Protein AF-A0A9P0LW74-F1 (afdb_monomer_lite)

Secondary structure (DSSP, 8-state):
--------------THHHHHHHHHHHTT--HHHHHHHHHT-BPSP-SS-GGGGBEEEETTSSS-EEEES--HHHHS-TTPPPTT-TT-------HHHHHHHHHHHHHHHHHHHTT-----TT--PPPPSS-PPP---HHHHHHHHHHHHHH-S-GGGT-TTTTTSS---

Radius of gyration: 22.71 Å; chains: 1; bounding box: 46×76×55 Å

Sequence (169 aa):
MEIHGYLILLILIPFSKCLTSHDRMLSFLSRNKTRIWFKNQAGPSRPDNAYCSLCCLNITKNPVGKKCGRHTLCLYEKGKMGPACKGSVNVGFSEEEKAAIVDIHNTVRNLVATGTESRGSPGPQYKAANMRALEWNDELEELARSCVLGGCSNAYTAMTSAETLKSIL

Structure (mmCIF, N/CA/C/O backbone):
data_AF-A0A9P0LW74-F1
#
_entry.id   AF-A0A9P0LW74-F1
#
loop_
_atom_site.group_PDB
_atom_site.id
_atom_site.type_symbol
_atom_site.label_atom_id
_atom_site.label_alt_id
_atom_site.label_comp_id
_atom_site.label_asym_id
_atom_site.label_entity_id
_atom_site.label_seq_id
_atom_site.pdbx_PDB_ins_code
_atom_site.Cartn_x
_atom_site.Cartn_y
_atom_site.Cartn_z
_atom_site.occupancy
_atom_site.B_iso_or_equiv
_atom_site.auth_seq_id
_atom_site.auth_comp_id
_atom_site.auth_asym_id
_atom_site.auth_atom_id
_atom_site.pdbx_PDB_model_num
ATOM 1 N N . MET A 1 1 ? -19.454 57.535 28.477 1.00 29.25 1 MET A N 1
ATOM 2 C CA . MET A 1 1 ? -18.045 57.968 28.313 1.00 29.25 1 MET A CA 1
ATOM 3 C C . MET A 1 1 ? -17.228 57.140 29.294 1.00 29.25 1 MET A C 1
ATOM 5 O O . MET A 1 1 ? -17.647 57.120 30.438 1.00 29.25 1 MET A O 1
ATOM 9 N N . GLU A 1 2 ? -16.177 56.372 29.016 1.00 27.88 2 GLU A N 1
ATOM 10 C CA . GLU A 1 2 ? -15.374 55.943 27.856 1.00 27.88 2 GLU A CA 1
ATOM 11 C C . GLU A 1 2 ? -14.723 54.612 28.316 1.00 27.88 2 GLU A C 1
ATOM 13 O O . GLU A 1 2 ? -14.410 54.459 29.492 1.00 27.88 2 GLU A O 1
ATOM 18 N N . ILE A 1 3 ? -14.889 53.524 27.562 1.00 39.44 3 ILE A N 1
ATOM 19 C CA . ILE A 1 3 ? -13.872 52.771 26.791 1.00 39.44 3 ILE A CA 1
ATOM 20 C C . ILE A 1 3 ? -12.548 52.458 27.518 1.00 39.44 3 ILE A C 1
ATOM 22 O O . ILE A 1 3 ? -11.723 53.341 27.656 1.00 39.44 3 ILE A O 1
ATOM 26 N N . HIS A 1 4 ? -12.314 51.169 27.809 1.00 35.72 4 HIS A N 1
ATOM 27 C CA . HIS A 1 4 ? -11.056 50.397 27.656 1.00 35.72 4 HIS A CA 1
ATOM 28 C C . HIS A 1 4 ? -11.450 48.912 27.880 1.00 35.72 4 HIS A C 1
ATOM 30 O O . HIS A 1 4 ? -11.865 48.562 28.974 1.00 35.72 4 HIS A O 1
ATOM 36 N N . GLY A 1 5 ? -11.490 47.964 26.938 1.00 34.12 5 GLY A N 1
ATOM 37 C CA . GLY A 1 5 ? -10.793 47.811 25.668 1.00 34.12 5 GLY A CA 1
ATOM 38 C C . GLY A 1 5 ? -9.596 46.882 25.863 1.00 34.12 5 GLY A C 1
ATOM 39 O O . GLY A 1 5 ? -8.537 47.406 26.154 1.00 34.12 5 GLY A O 1
ATOM 40 N N . TYR A 1 6 ? -9.773 45.552 25.761 1.00 35.66 6 TYR A N 1
ATOM 41 C CA . TYR A 1 6 ? -8.855 44.608 25.091 1.00 35.66 6 TYR A CA 1
ATOM 42 C C . TYR A 1 6 ? -9.345 43.142 25.167 1.00 35.66 6 TYR A C 1
ATOM 44 O O . TYR A 1 6 ? -9.555 42.581 26.236 1.00 35.66 6 TYR A O 1
ATOM 52 N N . LEU A 1 7 ? -9.407 42.532 23.978 1.00 35.16 7 LEU A N 1
ATOM 53 C CA . LEU A 1 7 ? -9.042 41.140 23.689 1.00 35.16 7 LEU A CA 1
ATOM 54 C C . LEU A 1 7 ? -10.005 39.994 24.066 1.00 35.16 7 LEU A C 1
ATOM 56 O O . LEU A 1 7 ? -9.677 39.117 24.855 1.00 35.16 7 LEU A O 1
ATOM 60 N N . ILE A 1 8 ? -11.110 39.876 23.325 1.00 37.62 8 ILE A N 1
ATOM 61 C CA . ILE A 1 8 ? -11.567 38.549 22.878 1.00 37.62 8 ILE A CA 1
ATOM 62 C C . ILE A 1 8 ? -11.648 38.587 21.354 1.00 37.62 8 ILE A C 1
ATOM 64 O O . ILE A 1 8 ? -12.678 38.870 20.745 1.00 37.62 8 ILE A O 1
ATOM 68 N N . LEU A 1 9 ? -10.4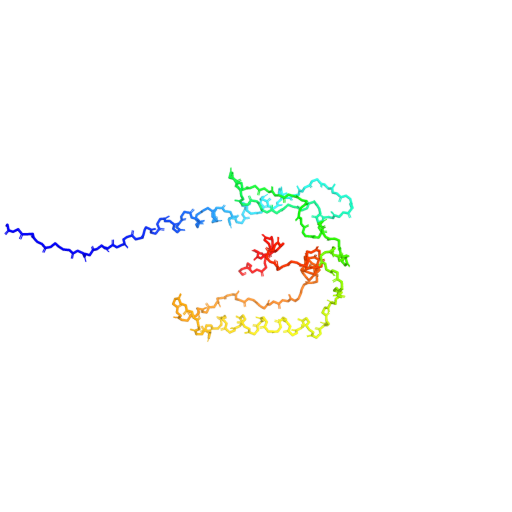97 38.325 20.738 1.00 33.03 9 LEU A N 1
ATOM 69 C CA . LEU A 1 9 ? -10.407 37.893 19.355 1.00 33.03 9 LEU A CA 1
ATOM 70 C C . LEU A 1 9 ? -11.028 36.486 19.309 1.00 33.03 9 LEU A C 1
ATOM 72 O O . LEU A 1 9 ? -10.332 35.490 19.488 1.00 33.03 9 LEU A O 1
ATOM 76 N N . LEU A 1 10 ? -12.352 36.396 19.144 1.00 35.06 10 LEU A N 1
ATOM 77 C CA . LEU A 1 10 ? -12.999 35.155 18.722 1.00 35.06 10 LEU A CA 1
ATOM 78 C C . LEU A 1 10 ? -12.440 34.839 17.338 1.00 35.06 10 LEU A C 1
ATOM 80 O O . LEU A 1 10 ? -12.865 35.405 16.331 1.00 35.06 10 LEU A O 1
ATOM 84 N N . ILE A 1 11 ? -11.423 33.980 17.311 1.00 36.84 11 ILE A N 1
ATOM 85 C CA . ILE A 1 11 ? -10.846 33.443 16.091 1.00 36.84 11 ILE A CA 1
ATOM 86 C C . ILE A 1 11 ? -11.935 32.583 15.443 1.00 36.84 11 ILE A C 1
ATOM 88 O O . ILE A 1 11 ? -12.030 31.378 15.662 1.00 36.84 11 ILE A O 1
ATOM 92 N N . LEU A 1 12 ? -12.766 33.218 14.620 1.00 35.72 12 LEU A N 1
ATOM 93 C CA . LEU A 1 12 ? -13.455 32.568 13.520 1.00 35.72 12 LEU A CA 1
ATOM 94 C C . LEU A 1 12 ? -12.365 32.109 12.548 1.00 35.72 12 LEU A C 1
ATOM 96 O O . LEU A 1 12 ? -12.086 32.776 11.554 1.00 35.72 12 LEU A O 1
ATOM 100 N N . ILE A 1 13 ? -11.704 30.985 12.844 1.00 41.38 13 ILE A N 1
ATOM 101 C CA . ILE A 1 13 ? -11.003 30.246 11.798 1.00 41.38 13 ILE A CA 1
ATOM 102 C C . ILE A 1 13 ? -12.115 29.813 10.843 1.00 41.38 13 ILE A C 1
ATOM 104 O O . ILE A 1 13 ? -13.008 29.065 11.246 1.00 41.38 13 ILE A O 1
ATOM 108 N N . PRO A 1 14 ? -12.135 30.310 9.599 1.00 37.66 14 PRO A N 1
ATOM 109 C CA . PRO A 1 14 ? -13.214 29.990 8.695 1.00 37.66 14 PRO A CA 1
ATOM 110 C C . PRO A 1 14 ? -13.138 28.494 8.373 1.00 37.66 14 PRO A C 1
ATOM 112 O O . PRO A 1 14 ? -12.239 28.054 7.652 1.00 37.66 14 PRO A O 1
ATOM 115 N N . PHE A 1 15 ? -14.141 27.734 8.828 1.00 40.03 15 PHE A N 1
ATOM 116 C CA . PHE A 1 15 ? -14.484 26.392 8.328 1.00 40.03 15 PHE A CA 1
ATOM 117 C C . PHE A 1 15 ? -14.461 26.319 6.781 1.00 40.03 15 PHE A C 1
ATOM 119 O O . PHE A 1 15 ? -14.231 25.263 6.196 1.00 40.03 15 PHE A O 1
ATOM 126 N N . SER A 1 16 ? -14.615 27.464 6.105 1.00 41.38 16 SER A N 1
ATOM 127 C CA . SER A 1 16 ? -14.540 27.628 4.650 1.00 41.38 16 SER A CA 1
ATOM 128 C C . SER A 1 16 ? -13.215 27.163 4.012 1.00 41.38 16 SER A C 1
ATOM 130 O O . SER A 1 16 ? -13.237 26.635 2.898 1.00 41.38 16 SER A O 1
ATOM 132 N N . LYS A 1 17 ? -12.061 27.227 4.698 1.00 36.03 17 LYS A N 1
ATOM 133 C CA . LYS A 1 17 ? -10.806 26.711 4.104 1.00 36.03 17 LYS A CA 1
ATOM 134 C C . LYS A 1 17 ? -10.691 25.182 4.126 1.00 36.03 17 LYS A C 1
ATOM 136 O O . LYS A 1 17 ? -9.957 24.636 3.310 1.00 36.03 17 LYS A O 1
ATOM 141 N N . CYS A 1 18 ? -11.427 24.492 5.000 1.00 36.50 18 CYS A N 1
ATOM 142 C CA . CYS A 1 18 ? -11.448 23.026 5.044 1.00 36.50 18 CYS A CA 1
ATOM 143 C C . CYS A 1 18 ? -12.456 22.442 4.031 1.00 36.50 18 CYS A C 1
ATOM 145 O O . CYS A 1 18 ? -12.171 21.454 3.359 1.00 36.50 18 CYS A O 1
ATOM 147 N N . LEU A 1 19 ? -13.599 23.112 3.841 1.00 37.75 19 LEU A N 1
ATOM 148 C CA . LEU A 1 19 ? -14.662 22.671 2.927 1.00 37.75 19 LEU A CA 1
ATOM 149 C C . LEU A 1 19 ? -14.274 22.756 1.439 1.00 37.75 19 LEU A C 1
ATOM 151 O O . LEU A 1 19 ? -14.642 21.888 0.652 1.00 37.75 19 LEU A O 1
ATOM 155 N N . THR A 1 20 ? -13.461 23.739 1.042 1.00 42.03 20 THR A N 1
ATOM 156 C CA . THR A 1 20 ? -13.099 23.930 -0.379 1.00 42.03 20 THR A CA 1
ATOM 157 C C . THR A 1 20 ? -12.196 22.836 -0.962 1.00 42.03 20 THR A C 1
ATOM 159 O O . THR A 1 20 ? -12.217 22.622 -2.179 1.00 42.03 20 THR A O 1
ATOM 162 N N . SER A 1 21 ? -11.415 22.125 -0.137 1.00 43.91 21 SER A N 1
ATOM 163 C CA . SER A 1 21 ? -10.648 20.951 -0.587 1.00 43.91 21 SER A CA 1
ATOM 164 C C . SER A 1 21 ? -11.500 19.677 -0.570 1.00 43.91 21 SER A C 1
ATOM 166 O O . SER A 1 21 ? -11.359 18.833 -1.459 1.00 43.91 21 SER A O 1
ATOM 168 N N . HIS A 1 22 ? -12.442 19.585 0.374 1.00 43.69 22 HIS A N 1
ATOM 169 C CA . HIS A 1 22 ? -13.360 18.461 0.524 1.00 43.69 22 HIS A CA 1
ATOM 170 C C . HIS A 1 22 ? -14.348 18.374 -0.652 1.00 43.69 22 HIS A C 1
ATOM 172 O O . HIS A 1 22 ? -14.454 17.320 -1.276 1.00 43.69 22 HIS A O 1
ATOM 178 N N . ASP A 1 23 ? -14.964 19.487 -1.065 1.00 45.16 23 ASP A N 1
ATOM 179 C CA . ASP A 1 23 ? -15.896 19.514 -2.206 1.00 45.16 23 ASP A CA 1
ATOM 180 C C . ASP A 1 23 ? -15.217 19.169 -3.544 1.00 45.16 23 ASP A C 1
ATOM 182 O O . ASP A 1 23 ? -15.794 18.480 -4.395 1.00 45.16 23 ASP A O 1
ATOM 186 N N . ARG A 1 24 ? -13.952 19.578 -3.731 1.00 50.16 24 ARG A N 1
ATOM 187 C CA . ARG A 1 24 ? -13.166 19.219 -4.927 1.00 50.16 24 ARG A CA 1
ATOM 188 C C . ARG A 1 24 ? -12.879 17.724 -4.986 1.00 50.16 24 ARG A C 1
ATOM 190 O O . ARG A 1 24 ? -12.991 17.139 -6.064 1.00 50.16 24 ARG A O 1
ATOM 197 N N . MET A 1 25 ? -12.558 17.106 -3.851 1.00 45.59 25 MET A N 1
ATOM 198 C CA . MET A 1 25 ? -12.302 15.668 -3.772 1.00 45.59 25 MET A CA 1
ATOM 199 C C . MET A 1 25 ? -13.599 14.857 -3.909 1.00 45.59 25 MET A C 1
ATOM 201 O O . MET A 1 25 ? -13.647 13.903 -4.683 1.00 45.59 25 MET A O 1
ATOM 205 N N . LEU A 1 26 ? -14.686 15.285 -3.259 1.00 48.78 26 LEU A N 1
ATOM 206 C CA . LEU A 1 26 ? -16.004 14.649 -3.356 1.00 48.78 26 LEU A CA 1
ATOM 207 C C . LEU A 1 26 ? -16.577 14.682 -4.779 1.00 48.78 26 LEU A C 1
ATOM 209 O O . LEU A 1 26 ? -17.207 13.713 -5.208 1.00 48.78 26 LEU A O 1
ATOM 213 N N . SER A 1 27 ? -16.292 15.732 -5.561 1.00 53.75 27 SER A N 1
ATOM 214 C CA . SER A 1 27 ? -16.689 15.795 -6.978 1.00 53.75 27 SER A CA 1
ATOM 215 C C . SER A 1 27 ? -16.107 14.652 -7.830 1.00 53.75 27 SER A C 1
ATOM 217 O O . SER A 1 27 ? -16.687 14.291 -8.861 1.00 53.75 27 SER A O 1
ATOM 219 N N . PHE A 1 28 ? -15.000 14.058 -7.370 1.00 50.59 28 PHE A N 1
ATOM 220 C CA . PHE A 1 28 ? -14.275 12.960 -8.005 1.00 50.59 28 PHE A CA 1
ATOM 221 C C . PHE A 1 28 ? -14.720 11.567 -7.516 1.00 50.59 28 PHE A C 1
ATOM 223 O O . PHE A 1 28 ? -14.487 10.561 -8.191 1.00 50.59 28 PHE A O 1
ATOM 230 N N . LEU A 1 29 ? -15.402 11.508 -6.367 1.00 52.66 29 LEU A N 1
ATOM 231 C CA . LEU A 1 29 ? -15.809 10.276 -5.677 1.00 52.66 29 LEU A CA 1
ATOM 232 C C . LEU A 1 29 ? -17.221 9.789 -6.048 1.00 52.66 29 LEU A C 1
ATOM 234 O O . LEU A 1 29 ? -17.670 8.749 -5.566 1.00 52.66 29 LEU A O 1
ATOM 238 N N . SER A 1 30 ? -17.935 10.492 -6.936 1.00 66.12 30 SER A N 1
ATOM 239 C CA . SER A 1 30 ? -19.172 9.956 -7.515 1.00 66.12 30 SER A CA 1
ATOM 240 C C . SER A 1 30 ? -18.853 8.706 -8.337 1.00 66.12 30 SER A C 1
ATOM 242 O O . SER A 1 30 ? -18.224 8.809 -9.389 1.00 66.12 30 SER A O 1
ATOM 244 N N . ARG A 1 31 ? -19.357 7.539 -7.906 1.00 58.09 31 ARG A N 1
ATOM 2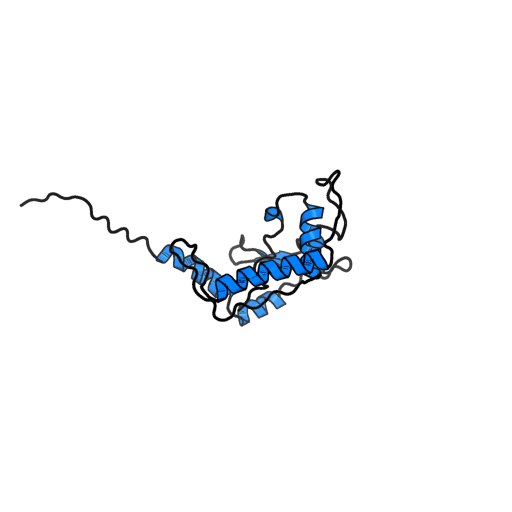45 C CA . ARG A 1 31 ? -19.164 6.225 -8.559 1.00 58.09 31 ARG A CA 1
ATOM 246 C C . ARG A 1 31 ? -19.279 6.262 -10.089 1.00 58.09 31 ARG A C 1
ATOM 248 O O . ARG A 1 31 ? -18.494 5.609 -10.772 1.00 58.09 31 ARG A O 1
ATOM 255 N N . ASN A 1 32 ? -20.217 7.038 -10.638 1.00 59.38 32 ASN A N 1
ATOM 256 C CA . ASN A 1 32 ? -20.394 7.173 -12.087 1.00 59.38 32 ASN A CA 1
ATOM 257 C C . ASN A 1 32 ? -19.279 7.991 -12.748 1.00 59.38 32 ASN A C 1
ATOM 259 O O . ASN A 1 32 ? -18.754 7.571 -13.778 1.00 59.38 32 ASN A O 1
ATOM 263 N N . LYS A 1 33 ? -18.875 9.116 -12.146 1.00 64.12 33 LYS A N 1
ATOM 264 C CA . LYS A 1 33 ? -17.742 9.914 -12.635 1.00 64.12 33 LYS A CA 1
ATOM 265 C C . LYS A 1 33 ? -16.436 9.137 -12.516 1.00 64.12 33 LYS A C 1
ATOM 267 O O . LYS A 1 33 ? -15.664 9.134 -13.466 1.00 64.12 33 LYS A O 1
ATOM 272 N N . THR A 1 34 ? -16.238 8.399 -11.425 1.00 62.00 34 THR A N 1
ATOM 273 C CA . THR A 1 34 ? -15.072 7.532 -11.228 1.00 62.00 34 THR A CA 1
ATOM 274 C C . THR A 1 34 ? -15.039 6.397 -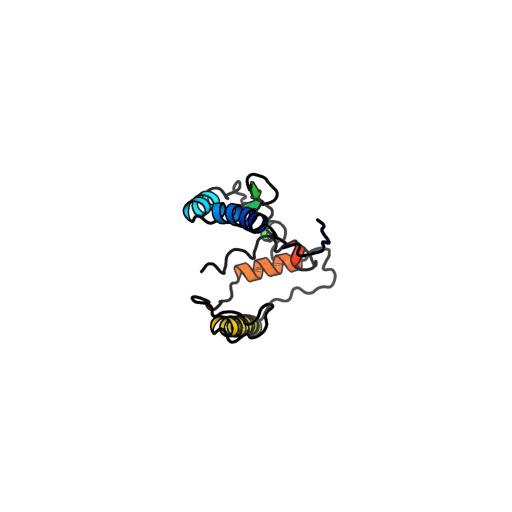12.260 1.00 62.00 34 THR A C 1
ATOM 276 O O . THR A 1 34 ? -14.014 6.172 -12.898 1.00 62.00 34 THR A O 1
ATOM 279 N N . ARG A 1 35 ? -16.170 5.722 -12.514 1.00 60.03 35 ARG A N 1
ATOM 280 C CA . ARG A 1 35 ? -16.276 4.652 -13.525 1.00 60.03 35 ARG A CA 1
ATOM 281 C C . ARG A 1 35 ? -16.030 5.162 -14.948 1.00 60.03 35 ARG A C 1
ATOM 283 O O . ARG A 1 35 ? -15.320 4.506 -15.706 1.00 60.03 35 ARG A O 1
ATOM 290 N N . ILE A 1 36 ? -16.605 6.308 -15.321 1.00 64.19 36 ILE A N 1
ATOM 291 C CA . ILE A 1 36 ? -16.358 6.947 -16.627 1.00 64.19 36 ILE A CA 1
ATOM 292 C C . ILE A 1 36 ? -14.890 7.368 -16.737 1.00 64.19 36 ILE A C 1
ATOM 294 O O . ILE A 1 36 ? -14.255 7.138 -17.764 1.00 64.19 36 ILE A O 1
ATOM 298 N N . TRP A 1 37 ? -14.329 7.926 -15.664 1.00 64.25 37 TRP A N 1
ATOM 299 C CA . TRP A 1 37 ? -12.930 8.324 -15.615 1.00 64.25 37 TRP A CA 1
ATOM 300 C C . TRP A 1 37 ? -11.994 7.127 -15.826 1.00 64.25 37 TRP A C 1
ATOM 302 O O . TRP A 1 37 ? -11.124 7.223 -16.691 1.00 64.25 37 TRP A O 1
ATOM 312 N N . PHE A 1 38 ? -12.222 5.995 -15.142 1.00 61.97 38 PHE A N 1
ATOM 313 C CA . PHE A 1 38 ? -11.441 4.758 -15.298 1.00 61.97 38 PHE A CA 1
ATOM 314 C C . PHE A 1 38 ? -11.509 4.176 -16.714 1.00 61.97 38 PHE A C 1
ATOM 316 O O . PHE A 1 38 ? -10.478 3.777 -17.252 1.00 61.97 38 PHE A O 1
ATOM 323 N N . LYS A 1 39 ? -12.680 4.195 -17.368 1.00 63.41 39 LYS A N 1
ATOM 324 C CA . LYS A 1 39 ? -12.811 3.750 -18.771 1.00 63.41 39 LYS A CA 1
ATOM 325 C C . LYS A 1 39 ? -11.951 4.567 -19.742 1.00 63.41 39 LYS A C 1
ATOM 327 O O . LYS A 1 39 ? -11.498 4.037 -20.749 1.00 63.41 39 LYS A O 1
ATOM 332 N N . ASN A 1 40 ? -11.681 5.828 -19.412 1.00 63.28 40 ASN A N 1
ATOM 333 C CA . ASN A 1 40 ? -10.882 6.740 -20.230 1.00 63.28 40 ASN A CA 1
ATOM 334 C C . ASN A 1 40 ? -9.386 6.765 -19.839 1.00 63.28 40 ASN A C 1
ATOM 336 O O . ASN A 1 40 ? -8.630 7.585 -20.375 1.00 63.28 40 ASN A O 1
ATOM 340 N N . GLN A 1 41 ? -8.936 5.894 -18.921 1.00 62.28 41 GLN A N 1
ATOM 341 C CA . GLN A 1 41 ? -7.540 5.806 -18.454 1.00 62.28 41 GLN A CA 1
ATOM 342 C C . GLN A 1 41 ? -6.653 4.826 -19.236 1.00 62.28 41 GLN A C 1
ATOM 344 O O . GLN A 1 41 ? -5.510 4.613 -18.843 1.00 62.28 41 GLN A O 1
ATOM 349 N N . ALA A 1 42 ? -7.109 4.262 -20.354 1.00 63.19 42 ALA A N 1
ATOM 350 C CA . ALA A 1 42 ? -6.207 3.523 -21.232 1.00 63.19 42 ALA A CA 1
ATOM 351 C C . ALA A 1 42 ? -5.309 4.505 -22.013 1.00 63.19 42 ALA A C 1
ATOM 353 O O . ALA A 1 42 ? -5.782 5.490 -22.594 1.00 63.19 42 ALA A O 1
ATOM 354 N N . GLY A 1 43 ? -3.999 4.280 -21.967 1.00 65.19 43 GLY A N 1
ATOM 355 C CA . GLY A 1 43 ? -3.036 4.830 -22.917 1.00 65.19 43 GLY A CA 1
ATOM 356 C C . GLY A 1 43 ? -3.025 4.017 -24.219 1.00 65.19 43 GLY A C 1
ATOM 357 O O . GLY A 1 43 ? -3.679 2.975 -24.293 1.00 65.19 43 GLY A O 1
ATOM 358 N N . PRO A 1 44 ? -2.300 4.472 -25.256 1.00 66.88 44 PRO A N 1
ATOM 359 C CA . PRO A 1 44 ? -2.095 3.668 -26.458 1.00 66.88 44 PRO A CA 1
ATOM 360 C C . PRO A 1 44 ? -1.470 2.321 -26.077 1.00 66.88 44 PRO A C 1
ATOM 362 O O . PRO A 1 44 ? -0.544 2.282 -25.265 1.00 66.88 44 PRO A O 1
ATOM 365 N N . SER A 1 45 ? -1.988 1.231 -26.646 1.00 61.62 45 SER A N 1
ATOM 366 C CA . SER A 1 45 ? -1.515 -0.125 -26.371 1.00 61.62 45 SER A CA 1
ATOM 367 C C . SER A 1 45 ? -0.030 -0.252 -26.703 1.00 61.62 45 SER A C 1
ATOM 369 O O . SER A 1 45 ? 0.371 -0.017 -27.844 1.00 61.62 45 SER A O 1
ATOM 371 N N . ARG A 1 46 ? 0.779 -0.644 -25.718 1.00 66.69 46 ARG A N 1
ATOM 372 C CA . ARG A 1 46 ? 2.180 -1.026 -25.921 1.00 66.69 46 ARG A CA 1
ATOM 373 C C . ARG A 1 46 ? 2.324 -2.548 -25.835 1.00 66.69 46 ARG A C 1
ATOM 375 O O . ARG A 1 46 ? 1.908 -3.104 -24.819 1.00 66.69 46 ARG A O 1
ATOM 382 N N . PRO A 1 47 ? 2.901 -3.208 -26.857 1.00 64.38 47 PRO A N 1
ATOM 383 C CA . PRO A 1 47 ? 3.010 -4.666 -26.895 1.00 64.38 47 PRO A CA 1
ATOM 384 C C . PRO A 1 47 ? 4.002 -5.227 -25.864 1.00 64.38 47 PRO A C 1
ATOM 386 O O . PRO A 1 47 ? 3.843 -6.364 -25.439 1.00 64.38 47 PRO A O 1
ATOM 389 N N . ASP A 1 48 ? 4.969 -4.425 -25.410 1.00 77.50 48 ASP A N 1
ATOM 390 C CA . ASP A 1 48 ? 6.078 -4.926 -24.584 1.00 77.50 48 ASP A CA 1
ATOM 391 C C . ASP A 1 48 ? 5.730 -5.044 -23.087 1.00 77.50 48 ASP A C 1
ATOM 393 O O . ASP A 1 48 ? 6.290 -5.878 -22.380 1.00 77.50 48 ASP A O 1
ATOM 397 N N . ASN A 1 49 ? 4.824 -4.199 -22.573 1.00 81.38 49 ASN A N 1
ATOM 398 C CA . ASN A 1 49 ? 4.426 -4.189 -21.161 1.00 81.38 49 ASN A CA 1
ATOM 399 C C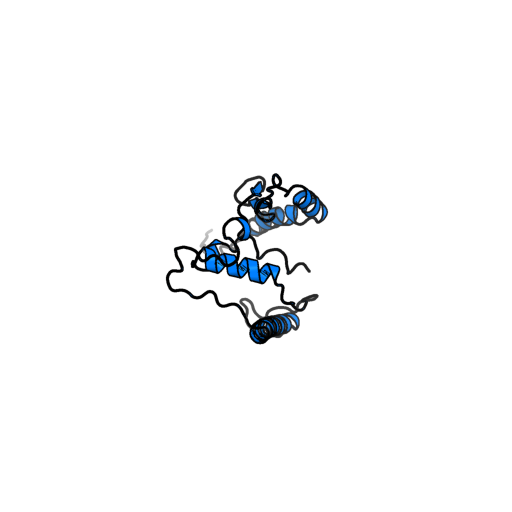 . ASN A 1 49 ? 3.081 -3.462 -20.958 1.00 81.38 49 ASN A C 1
ATOM 401 O O . ASN A 1 49 ? 2.965 -2.252 -21.193 1.00 81.38 49 ASN A O 1
ATOM 405 N N . ALA A 1 50 ? 2.072 -4.182 -20.452 1.00 84.38 50 ALA A N 1
ATOM 406 C CA . ALA A 1 50 ? 0.732 -3.646 -20.202 1.00 84.38 50 ALA A CA 1
ATOM 407 C C . ALA A 1 50 ? 0.726 -2.472 -19.203 1.00 84.38 50 ALA A C 1
ATOM 409 O O . ALA A 1 50 ? -0.018 -1.504 -19.392 1.00 84.38 50 ALA A O 1
ATOM 410 N N . TYR A 1 51 ? 1.614 -2.482 -18.202 1.00 84.56 51 TYR A N 1
ATOM 411 C CA . TYR A 1 51 ? 1.727 -1.412 -17.207 1.00 84.56 51 TYR A CA 1
ATOM 412 C C . TYR A 1 51 ? 2.170 -0.077 -17.819 1.00 84.56 51 TYR A C 1
ATOM 414 O O . TYR A 1 51 ? 1.864 0.987 -17.280 1.00 84.56 51 TYR A O 1
ATOM 422 N N . CYS A 1 52 ? 2.839 -0.093 -18.975 1.00 85.81 52 CYS A N 1
ATOM 423 C CA . CYS A 1 52 ? 3.196 1.131 -19.694 1.00 85.81 52 CYS A CA 1
ATOM 424 C C . CYS A 1 52 ? 2.014 1.808 -20.388 1.00 85.81 52 CYS A C 1
ATOM 426 O O . CYS A 1 52 ? 2.110 2.982 -20.753 1.00 85.81 52 CYS A O 1
ATOM 428 N N . SER A 1 53 ? 0.901 1.097 -20.544 1.00 84.31 53 SER A N 1
ATOM 429 C CA . SER A 1 53 ? -0.337 1.646 -21.097 1.00 84.31 53 SER A CA 1
ATOM 430 C C . SER A 1 53 ? -1.262 2.193 -20.001 1.00 84.31 53 SER A C 1
ATOM 432 O O . SER A 1 53 ? -2.272 2.819 -20.315 1.00 84.31 53 SER A O 1
ATOM 434 N N . LEU A 1 54 ? -0.926 2.003 -18.718 1.00 83.50 54 LEU A N 1
ATOM 435 C CA . LEU A 1 54 ? -1.718 2.517 -17.603 1.00 83.50 54 LEU A CA 1
ATOM 436 C C . LEU A 1 54 ? -1.551 4.030 -17.434 1.00 83.50 54 LEU A C 1
ATOM 438 O O . LEU A 1 54 ? -0.454 4.585 -17.583 1.00 83.50 54 LEU A O 1
ATOM 442 N N . CYS A 1 55 ? -2.653 4.685 -17.070 1.00 83.06 55 CYS A N 1
ATOM 443 C CA . CYS A 1 55 ? -2.693 6.091 -16.699 1.00 83.06 55 CYS A CA 1
ATOM 444 C C . CYS A 1 55 ? -3.136 6.267 -15.243 1.00 83.06 55 CYS A C 1
ATOM 446 O O . CYS A 1 55 ? -4.184 5.771 -14.837 1.00 83.06 55 CYS A O 1
ATOM 448 N N . CYS A 1 56 ? -2.353 7.031 -14.479 1.00 80.31 56 CYS A N 1
ATOM 449 C CA . CYS A 1 56 ? -2.663 7.417 -13.104 1.00 80.31 56 CYS A CA 1
ATOM 450 C C . CYS A 1 56 ? -3.231 8.843 -13.047 1.00 80.31 56 CYS A C 1
ATOM 452 O O . CYS A 1 56 ? -3.043 9.649 -13.971 1.00 80.31 56 CYS A O 1
ATOM 454 N N . LEU A 1 57 ? -3.892 9.171 -11.933 1.00 81.00 57 LEU A N 1
ATOM 455 C CA . LEU A 1 57 ? -4.373 10.523 -11.644 1.00 81.00 57 LEU A CA 1
ATOM 456 C C . LEU A 1 57 ? -3.227 11.535 -11.656 1.00 81.00 57 LEU A C 1
ATOM 458 O O . LEU A 1 57 ? -2.159 11.295 -11.097 1.00 81.00 57 LEU A O 1
ATOM 462 N N . ASN A 1 58 ? -3.470 12.696 -12.265 1.00 78.50 58 ASN A N 1
ATOM 463 C CA . ASN A 1 58 ? -2.560 13.829 -12.202 1.00 78.50 58 ASN A CA 1
ATOM 464 C C . ASN A 1 58 ? -3.247 15.033 -11.550 1.00 78.50 58 ASN A C 1
ATOM 466 O O . ASN A 1 58 ? -3.905 15.831 -12.223 1.00 78.50 58 ASN A O 1
ATOM 470 N N . ILE A 1 59 ? -3.049 15.153 -10.237 1.00 78.06 59 ILE A N 1
ATOM 471 C CA . ILE A 1 59 ? -3.624 16.212 -9.399 1.00 78.06 59 ILE A CA 1
ATOM 472 C C . ILE A 1 59 ? -2.921 17.568 -9.550 1.00 78.06 59 ILE A C 1
ATOM 474 O O . ILE A 1 59 ? -3.413 18.561 -9.028 1.00 78.06 59 ILE A O 1
ATOM 478 N N . THR A 1 60 ? -1.790 17.640 -10.264 1.00 78.56 60 THR A N 1
ATOM 479 C CA . THR A 1 60 ? -1.086 18.915 -10.488 1.00 78.56 60 THR A CA 1
ATOM 480 C C . THR A 1 60 ? -1.694 19.735 -11.626 1.00 78.56 60 THR A C 1
ATOM 482 O O . THR A 1 60 ? -1.338 20.897 -11.806 1.00 78.56 60 THR A O 1
ATOM 485 N N . LYS A 1 61 ? -2.617 19.150 -12.401 1.00 77.00 61 LYS A N 1
ATOM 486 C CA . LYS A 1 61 ? -3.366 19.838 -13.457 1.00 77.00 61 LYS A CA 1
ATOM 487 C C . LYS A 1 61 ? -4.720 20.315 -12.933 1.00 77.00 61 LYS A C 1
ATOM 489 O O . LYS A 1 61 ? -5.355 19.628 -12.136 1.00 77.00 61 LYS A O 1
ATOM 494 N N . ASN A 1 62 ? -5.175 21.465 -13.427 1.00 75.31 62 ASN A N 1
ATOM 495 C CA . ASN A 1 62 ? -6.537 21.954 -13.229 1.00 75.31 62 ASN A CA 1
ATOM 496 C C . ASN A 1 62 ? -7.208 22.160 -14.604 1.00 75.31 62 ASN A C 1
ATOM 498 O O . ASN A 1 62 ? -6.760 23.044 -15.337 1.00 75.31 62 ASN A O 1
ATOM 502 N N . PRO A 1 63 ? -8.232 21.363 -14.977 1.00 75.50 63 PRO A N 1
ATOM 503 C CA . PRO A 1 63 ? -8.850 20.281 -14.196 1.00 75.50 63 PRO A CA 1
ATOM 504 C C . PRO A 1 63 ? -7.918 19.071 -13.999 1.00 75.50 63 PRO A C 1
ATOM 506 O O . PRO A 1 63 ? -6.923 18.928 -14.715 1.00 75.50 63 PRO A O 1
ATOM 509 N N . VAL A 1 64 ? -8.250 18.200 -13.031 1.00 74.75 64 VAL A N 1
ATOM 510 C CA . VAL A 1 64 ? -7.491 16.968 -12.733 1.00 74.75 64 VAL A CA 1
ATOM 511 C C . VAL A 1 64 ? -7.285 16.174 -14.020 1.00 74.75 64 VAL A C 1
ATOM 513 O O . VAL A 1 64 ? -8.240 15.785 -14.694 1.00 74.75 64 VAL A O 1
ATOM 516 N N . GLY A 1 65 ? -6.021 15.952 -14.369 1.00 77.06 65 GLY A N 1
ATOM 517 C CA . GLY A 1 65 ? -5.639 15.271 -15.598 1.00 77.06 65 GLY A CA 1
ATOM 518 C C . GLY A 1 65 ? -5.290 13.804 -15.372 1.00 77.06 65 GLY A C 1
ATOM 519 O O . GLY A 1 65 ? -5.456 13.251 -14.285 1.00 77.06 65 GLY A O 1
ATOM 520 N N . LYS A 1 66 ? -4.718 13.187 -16.408 1.00 79.31 66 LYS A N 1
ATOM 521 C CA . LYS A 1 66 ? -4.082 11.869 -16.328 1.00 79.31 66 LYS A CA 1
ATOM 522 C C . LYS A 1 66 ? -2.608 11.926 -16.711 1.00 79.31 66 LYS A C 1
ATOM 524 O O . LYS A 1 66 ? -2.196 12.803 -17.479 1.00 79.31 66 LYS A O 1
ATOM 529 N N . LYS A 1 67 ? -1.811 11.004 -16.176 1.00 83.31 67 LYS A N 1
ATOM 530 C CA . LYS A 1 67 ? -0.404 10.793 -16.537 1.00 83.31 67 LYS A CA 1
ATOM 531 C C . LYS A 1 67 ? -0.195 9.317 -16.853 1.00 83.31 67 LYS A C 1
ATOM 533 O O . LYS A 1 67 ? -0.383 8.475 -15.984 1.00 83.31 67 LYS A O 1
ATOM 538 N N . CYS A 1 68 ? 0.178 9.023 -18.092 1.00 84.50 68 CYS A N 1
ATOM 539 C CA . CYS A 1 68 ? 0.324 7.659 -18.598 1.00 84.50 68 CYS A CA 1
ATOM 540 C C . CYS A 1 68 ? 1.795 7.250 -18.710 1.00 84.50 68 CYS A C 1
ATOM 542 O O . CYS A 1 68 ? 2.672 8.116 -18.750 1.00 84.50 68 CYS A O 1
ATOM 544 N N . GLY A 1 69 ? 2.063 5.942 -18.764 1.00 81.50 69 GLY A N 1
ATOM 545 C CA . GLY A 1 69 ? 3.402 5.404 -19.044 1.00 81.50 69 GLY A CA 1
ATOM 546 C C . GLY A 1 69 ? 4.441 5.675 -17.958 1.00 81.50 69 GLY A C 1
ATOM 547 O O . GLY A 1 69 ? 5.636 5.692 -18.231 1.00 81.50 69 GLY A O 1
ATOM 548 N N . ARG A 1 70 ? 3.988 5.934 -16.728 1.00 83.50 70 ARG A N 1
ATOM 549 C CA . ARG A 1 70 ? 4.848 6.157 -15.554 1.00 83.50 70 ARG A CA 1
ATOM 550 C C . ARG A 1 70 ? 4.493 5.258 -14.378 1.00 83.50 70 ARG A C 1
ATOM 552 O O . ARG A 1 70 ? 4.818 5.585 -13.242 1.00 83.50 70 ARG A O 1
ATOM 559 N N . HIS A 1 71 ? 3.807 4.156 -14.654 1.00 84.94 71 HIS A N 1
ATOM 560 C CA . HIS A 1 71 ? 3.585 3.124 -13.657 1.00 84.94 71 HIS A CA 1
ATOM 561 C C . HIS A 1 71 ? 4.931 2.537 -13.214 1.00 84.94 71 HIS A C 1
ATOM 563 O O . HIS A 1 71 ? 5.825 2.378 -14.043 1.00 84.94 71 HIS A O 1
ATOM 569 N N . THR A 1 72 ? 5.081 2.187 -11.940 1.00 85.19 72 THR A N 1
ATOM 570 C CA . THR A 1 72 ? 6.338 1.644 -11.398 1.00 85.19 72 THR A CA 1
ATOM 571 C C . THR A 1 72 ? 6.815 0.427 -12.189 1.00 85.19 72 THR A C 1
ATOM 573 O O . THR A 1 72 ? 7.959 0.414 -12.618 1.00 85.19 72 THR A O 1
ATOM 576 N N . LEU A 1 73 ? 5.926 -0.526 -12.493 1.00 86.50 73 LEU A N 1
ATOM 577 C CA . LEU A 1 73 ? 6.256 -1.709 -13.308 1.00 86.50 73 LEU A CA 1
ATOM 578 C C . LEU A 1 73 ? 6.506 -1.405 -14.796 1.00 86.50 73 LEU A C 1
ATOM 580 O O . LEU A 1 73 ? 6.914 -2.289 -15.537 1.00 86.50 73 LEU A O 1
ATOM 584 N N . CYS A 1 74 ? 6.239 -0.178 -15.254 1.00 87.44 74 CYS A N 1
ATOM 585 C CA . CYS A 1 74 ? 6.689 0.292 -16.566 1.00 87.44 74 CYS A CA 1
ATOM 586 C C . CYS A 1 74 ? 8.100 0.890 -16.500 1.00 87.44 74 CYS A C 1
ATOM 588 O O . CYS A 1 74 ? 8.880 0.740 -17.434 1.00 87.44 74 CYS A O 1
ATOM 590 N N . LEU A 1 75 ? 8.411 1.606 -15.416 1.00 85.31 75 LEU A N 1
ATOM 591 C CA . LEU A 1 75 ? 9.693 2.290 -15.238 1.00 85.31 75 LEU A CA 1
ATOM 592 C C . LEU A 1 75 ? 10.802 1.335 -14.794 1.00 85.31 75 LEU A C 1
ATOM 594 O O . LEU A 1 75 ? 11.951 1.501 -15.196 1.00 85.31 75 LEU A O 1
ATOM 598 N N . TYR A 1 76 ? 10.451 0.361 -13.961 1.00 85.00 76 TYR A N 1
ATOM 599 C CA . TYR A 1 76 ? 11.364 -0.605 -13.379 1.00 85.00 76 TYR A CA 1
ATOM 600 C C . TYR A 1 76 ? 10.914 -2.003 -13.768 1.00 85.00 76 TYR A C 1
ATOM 602 O O . TYR A 1 76 ? 9.792 -2.419 -13.476 1.00 85.00 76 TYR A O 1
ATOM 610 N N . GLU A 1 77 ? 11.797 -2.719 -14.449 1.00 82.81 77 GLU A N 1
ATOM 611 C CA . GLU A 1 77 ? 11.538 -4.096 -14.837 1.00 82.81 77 GLU A CA 1
ATOM 612 C C . GLU A 1 77 ? 11.610 -5.033 -13.625 1.00 82.81 77 GLU A C 1
ATOM 614 O O . GLU A 1 77 ? 12.459 -4.877 -12.740 1.00 82.81 77 GLU A O 1
ATOM 619 N N . LYS A 1 78 ? 10.744 -6.052 -13.615 1.00 84.31 78 LYS A N 1
ATOM 620 C CA . LYS A 1 78 ? 10.676 -7.052 -12.547 1.00 84.31 78 LYS A CA 1
ATOM 621 C C . LYS A 1 78 ? 12.049 -7.669 -12.286 1.00 84.31 78 LYS A C 1
ATOM 623 O O . LYS A 1 78 ? 12.688 -8.212 -13.183 1.00 84.31 78 LYS A O 1
ATOM 628 N N . GLY A 1 79 ? 12.474 -7.636 -11.025 1.00 78.81 79 GLY A N 1
ATOM 629 C CA . GLY A 1 79 ? 13.704 -8.288 -10.570 1.00 78.81 79 GLY A CA 1
ATOM 630 C C . GLY A 1 79 ? 15.000 -7.606 -11.013 1.00 78.81 79 GLY A C 1
ATOM 631 O O . GLY A 1 79 ? 16.067 -8.048 -10.587 1.00 78.81 79 GLY A O 1
ATOM 632 N N . LYS A 1 80 ? 14.929 -6.525 -11.803 1.00 83.94 80 LYS A N 1
ATOM 633 C CA . LYS A 1 80 ? 16.098 -5.715 -12.132 1.00 83.94 80 LYS A CA 1
ATOM 634 C C 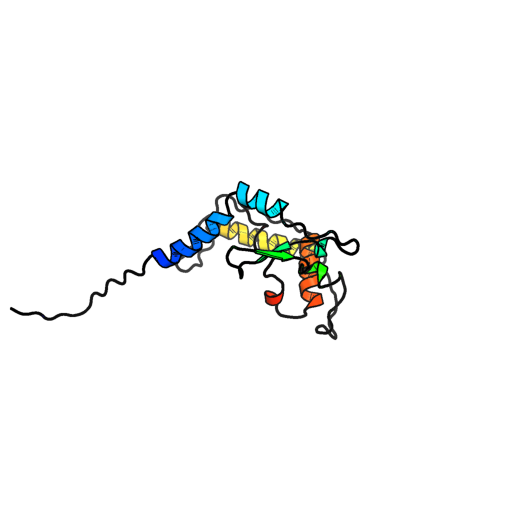. LYS A 1 80 ? 16.363 -4.713 -11.022 1.00 83.94 80 LYS A C 1
ATOM 636 O O . LYS A 1 80 ? 15.475 -4.001 -10.559 1.00 83.94 80 LYS A O 1
ATOM 641 N N . MET A 1 81 ? 17.619 -4.669 -10.617 1.00 84.81 81 MET A N 1
ATOM 642 C CA . MET A 1 81 ? 18.093 -3.774 -9.582 1.00 84.81 81 MET A CA 1
ATOM 643 C C . MET A 1 81 ? 18.663 -2.504 -10.217 1.00 84.81 81 MET A C 1
ATOM 645 O O . MET A 1 81 ? 19.426 -2.563 -11.183 1.00 84.81 81 MET A O 1
ATOM 649 N N . GLY A 1 82 ? 18.265 -1.351 -9.692 1.00 83.12 82 GLY A N 1
ATOM 650 C CA . GLY A 1 82 ? 18.705 -0.048 -10.160 1.00 83.12 82 GLY A CA 1
ATOM 651 C C . GLY A 1 82 ? 20.171 0.227 -9.809 1.00 83.12 82 GLY A C 1
ATOM 652 O O . GLY A 1 82 ? 20.712 -0.335 -8.854 1.00 83.12 82 GLY A O 1
ATOM 653 N N . PRO A 1 83 ? 20.834 1.146 -10.530 1.00 83.00 83 PRO A N 1
ATOM 654 C CA . PRO A 1 83 ? 22.244 1.477 -10.307 1.00 83.00 83 PRO A CA 1
ATOM 655 C C . PRO A 1 83 ? 22.525 2.098 -8.930 1.00 83.00 83 PRO A C 1
ATOM 657 O O . PRO A 1 83 ? 23.680 2.138 -8.513 1.00 83.00 83 PRO A O 1
ATOM 660 N N . ALA A 1 84 ? 21.494 2.585 -8.232 1.00 82.62 84 ALA A N 1
ATOM 661 C CA . ALA A 1 84 ? 21.595 3.105 -6.869 1.00 82.62 84 ALA A CA 1
ATOM 662 C C . ALA A 1 84 ? 21.740 1.996 -5.809 1.00 82.62 84 ALA A C 1
ATOM 664 O O . ALA A 1 84 ? 22.246 2.248 -4.724 1.00 82.62 84 ALA A O 1
ATOM 665 N N . CYS A 1 85 ? 21.351 0.762 -6.130 1.00 80.88 85 CYS A N 1
ATOM 666 C CA . CYS A 1 85 ? 21.325 -0.378 -5.215 1.00 80.88 85 CYS A CA 1
ATOM 667 C C . CYS A 1 85 ? 22.621 -1.213 -5.239 1.00 80.88 85 CYS A C 1
ATOM 669 O O . CYS A 1 85 ? 22.591 -2.438 -5.098 1.00 80.88 85 CYS A O 1
ATOM 671 N N . LYS A 1 86 ? 23.779 -0.600 -5.518 1.00 80.06 86 LYS A N 1
ATOM 672 C CA . LYS A 1 86 ? 25.046 -1.346 -5.626 1.00 80.06 86 LYS A CA 1
ATOM 673 C C . LYS A 1 86 ? 25.349 -2.078 -4.316 1.00 80.06 86 LYS A C 1
ATOM 675 O O . LYS A 1 86 ? 25.413 -1.455 -3.264 1.00 80.06 86 LYS A O 1
ATOM 680 N N . GLY A 1 87 ? 25.576 -3.388 -4.406 1.00 77.69 87 GLY A N 1
ATOM 681 C CA . GLY A 1 87 ? 25.879 -4.239 -3.250 1.00 77.69 87 GLY A CA 1
ATOM 682 C C . GLY A 1 87 ? 24.655 -4.711 -2.458 1.00 77.69 87 GLY A C 1
ATOM 683 O O . GLY A 1 87 ? 24.824 -5.422 -1.472 1.00 77.69 87 GLY A O 1
ATOM 684 N N . SER A 1 88 ? 23.436 -4.356 -2.873 1.00 80.31 88 SER A N 1
ATOM 685 C CA . SER A 1 88 ? 22.207 -4.883 -2.276 1.00 80.31 88 SER A CA 1
ATOM 686 C C . SER A 1 88 ? 21.859 -6.265 -2.833 1.00 80.31 88 SER A C 1
ATOM 688 O O . SER A 1 88 ? 22.194 -6.604 -3.968 1.00 80.31 88 SER A O 1
ATOM 690 N N . VAL A 1 89 ? 21.156 -7.063 -2.031 1.00 77.69 89 VAL A N 1
ATOM 691 C CA . VAL A 1 89 ? 20.617 -8.365 -2.436 1.00 77.69 89 VAL A CA 1
ATOM 692 C C . VAL A 1 89 ? 19.114 -8.258 -2.673 1.00 77.69 89 VAL A C 1
ATOM 694 O O . VAL A 1 89 ? 18.396 -7.611 -1.915 1.00 77.69 89 VAL A O 1
ATOM 697 N N . ASN A 1 90 ? 18.635 -8.893 -3.740 1.00 77.50 90 ASN A N 1
ATOM 698 C CA . ASN A 1 90 ? 17.208 -9.009 -4.027 1.00 77.50 90 ASN A CA 1
ATOM 699 C C . ASN A 1 90 ? 16.653 -10.215 -3.262 1.00 77.50 90 ASN A C 1
ATOM 701 O O . ASN A 1 90 ? 16.714 -11.339 -3.759 1.00 77.50 90 ASN A O 1
ATOM 705 N N . VAL A 1 91 ? 16.171 -9.977 -2.042 1.00 78.75 91 VAL A N 1
ATOM 706 C CA . VAL A 1 91 ? 15.552 -10.996 -1.185 1.00 78.75 91 VAL A CA 1
ATOM 707 C C . VAL A 1 91 ? 14.041 -10.770 -1.188 1.00 78.75 91 VAL A C 1
ATOM 709 O O . VAL A 1 91 ? 13.580 -9.645 -1.000 1.00 78.75 91 VAL A O 1
ATOM 712 N N . GLY A 1 92 ? 13.283 -11.825 -1.489 1.00 83.38 92 GLY A N 1
ATOM 713 C CA . GLY A 1 92 ? 11.823 -11.835 -1.370 1.00 83.38 92 GLY A CA 1
ATOM 714 C C . GLY A 1 92 ? 11.379 -12.266 0.026 1.00 83.38 92 GLY A C 1
ATOM 715 O O . GLY A 1 92 ? 12.214 -12.641 0.842 1.00 83.38 92 GLY A O 1
ATOM 716 N N . PHE A 1 93 ? 10.071 -12.242 0.273 1.00 88.50 93 PHE A N 1
ATOM 717 C CA . PHE A 1 93 ? 9.503 -12.737 1.525 1.00 88.50 93 PHE A CA 1
ATOM 718 C C . PHE A 1 93 ? 9.215 -14.239 1.445 1.00 88.50 93 PHE A C 1
ATOM 720 O O . PHE A 1 93 ? 8.712 -14.717 0.421 1.00 88.50 93 PHE A O 1
ATOM 727 N N . SER A 1 94 ? 9.494 -14.970 2.522 1.00 94.12 94 SER A N 1
ATOM 728 C CA . SER A 1 94 ? 8.988 -16.332 2.712 1.00 94.12 94 SER A CA 1
ATOM 729 C C . SER A 1 94 ? 7.475 -16.323 2.964 1.00 94.12 94 SER A C 1
ATOM 731 O O . SER A 1 94 ? 6.899 -15.294 3.319 1.00 94.12 94 SER A O 1
ATOM 733 N N . GLU A 1 95 ? 6.807 -17.466 2.804 1.00 95.06 95 GLU A N 1
ATOM 734 C CA . GLU A 1 95 ? 5.363 -17.558 3.069 1.00 95.06 95 GLU A CA 1
ATOM 735 C C . GLU A 1 95 ? 5.034 -17.293 4.547 1.00 95.06 95 GLU A C 1
ATOM 737 O O . GLU A 1 95 ? 4.021 -16.666 4.861 1.00 95.06 95 GLU A O 1
ATOM 742 N N . GLU A 1 96 ? 5.927 -17.679 5.459 1.00 96.56 96 GLU A N 1
ATOM 743 C CA . GLU A 1 96 ? 5.813 -17.381 6.887 1.00 96.56 96 GLU A CA 1
ATOM 744 C C . GLU A 1 96 ? 5.939 -15.877 7.159 1.00 96.56 96 GLU A C 1
ATOM 746 O O . GLU A 1 96 ? 5.173 -15.327 7.952 1.00 96.56 96 GLU A O 1
ATOM 751 N N . GLU A 1 97 ? 6.862 -15.190 6.480 1.00 95.00 97 GLU A N 1
ATOM 752 C CA . GLU A 1 97 ? 7.024 -13.738 6.597 1.00 95.00 97 GLU A CA 1
ATOM 753 C C . GLU A 1 97 ? 5.808 -12.992 6.039 1.00 95.00 97 GLU A C 1
ATOM 755 O O . GLU A 1 97 ? 5.299 -12.071 6.683 1.00 95.00 97 GLU A O 1
ATOM 760 N N . LYS A 1 98 ? 5.286 -13.415 4.880 1.00 94.19 98 LYS A N 1
ATOM 761 C CA . LYS A 1 98 ? 4.053 -12.858 4.301 1.00 94.19 98 LYS A CA 1
ATOM 762 C C . LYS A 1 98 ? 2.874 -13.017 5.258 1.00 94.19 98 LYS A C 1
ATOM 764 O O . LYS A 1 98 ? 2.153 -12.048 5.511 1.00 94.19 98 LYS A O 1
ATOM 769 N N . ALA A 1 99 ? 2.702 -14.212 5.825 1.00 94.31 99 ALA A N 1
ATOM 770 C CA . ALA A 1 99 ? 1.650 -14.497 6.794 1.00 94.31 99 ALA A CA 1
ATOM 771 C C . ALA A 1 99 ? 1.793 -13.636 8.057 1.00 94.31 99 ALA A C 1
ATOM 773 O O . ALA A 1 99 ? 0.817 -13.018 8.482 1.00 94.31 99 ALA A O 1
ATOM 774 N N . ALA A 1 100 ? 3.005 -13.519 8.606 1.00 96.06 100 ALA A N 1
ATOM 775 C CA . ALA A 1 100 ? 3.274 -12.692 9.780 1.00 96.06 100 ALA A CA 1
ATOM 776 C C . ALA A 1 100 ? 2.971 -11.206 9.523 1.00 96.06 100 ALA A C 1
ATOM 778 O O . ALA A 1 100 ? 2.362 -10.540 10.362 1.00 96.06 100 ALA A O 1
ATOM 779 N N . ILE A 1 101 ? 3.336 -10.680 8.348 1.00 94.50 101 ILE A N 1
ATOM 780 C CA . ILE A 1 101 ? 3.030 -9.295 7.968 1.00 94.50 101 ILE A CA 1
ATOM 781 C C . ILE A 1 101 ? 1.514 -9.076 7.931 1.00 94.50 101 ILE A C 1
ATOM 783 O O . ILE A 1 101 ? 1.026 -8.106 8.518 1.00 94.50 101 ILE A O 1
ATOM 787 N N . VAL A 1 102 ? 0.760 -9.951 7.261 1.00 93.44 102 VAL A N 1
ATOM 788 C CA . VAL A 1 102 ? -0.706 -9.830 7.163 1.00 93.44 102 VAL A CA 1
ATOM 789 C C . VAL A 1 102 ? -1.366 -9.948 8.536 1.00 93.44 102 VAL A C 1
ATOM 791 O O . VAL A 1 102 ? -2.251 -9.151 8.855 1.00 93.44 102 VAL A O 1
ATOM 794 N N . ASP A 1 103 ? -0.914 -10.889 9.363 1.00 96.12 103 ASP A N 1
ATOM 795 C CA . ASP A 1 103 ? -1.442 -11.118 10.708 1.00 96.12 103 ASP A CA 1
ATOM 796 C C . ASP A 1 103 ? -1.271 -9.890 11.613 1.00 96.12 103 ASP A C 1
ATOM 798 O O . ASP A 1 103 ? -2.234 -9.419 12.227 1.00 96.12 103 ASP A O 1
ATOM 802 N N . ILE A 1 104 ? -0.083 -9.277 11.609 1.00 97.44 104 ILE A N 1
ATOM 803 C CA . ILE A 1 104 ? 0.185 -8.056 12.380 1.00 97.44 104 ILE A CA 1
ATOM 804 C C . ILE A 1 104 ? -0.711 -6.904 11.904 1.00 97.44 104 ILE A C 1
ATOM 806 O O . ILE A 1 104 ? -1.309 -6.202 12.727 1.00 97.44 104 ILE A O 1
ATOM 810 N N . HIS A 1 105 ? -0.859 -6.716 10.587 1.00 95.44 105 HIS A N 1
ATOM 811 C CA . HIS A 1 105 ? -1.744 -5.677 10.053 1.00 95.44 105 HIS A CA 1
ATOM 812 C C . HIS A 1 105 ? -3.198 -5.909 10.467 1.00 95.44 105 HIS A C 1
ATOM 814 O O . HIS A 1 105 ? -3.878 -4.965 10.874 1.00 95.44 105 HIS A O 1
ATOM 820 N N . ASN A 1 106 ? -3.682 -7.147 10.390 1.00 95.44 106 ASN A N 1
ATOM 821 C CA . ASN A 1 106 ? -5.050 -7.490 10.764 1.00 95.44 106 ASN A CA 1
ATOM 822 C C . ASN A 1 106 ? -5.291 -7.352 12.267 1.00 95.44 106 ASN A C 1
ATOM 824 O O . ASN A 1 106 ? -6.333 -6.827 12.660 1.00 95.44 106 ASN A O 1
ATOM 828 N N . THR A 1 107 ? -4.311 -7.704 13.097 1.00 96.12 107 THR A N 1
ATOM 829 C CA . THR A 1 107 ? -4.358 -7.509 14.551 1.00 96.12 107 THR A CA 1
ATOM 830 C C . THR A 1 107 ? -4.519 -6.031 14.906 1.00 96.12 107 THR A C 1
ATOM 832 O O . THR A 1 107 ? -5.436 -5.662 15.646 1.00 96.12 107 THR A O 1
ATOM 835 N N . VAL A 1 108 ? -3.694 -5.152 14.327 1.00 95.00 108 VAL A N 1
ATOM 836 C CA . VAL A 1 108 ? -3.774 -3.703 14.582 1.00 95.00 108 VAL A CA 1
ATOM 837 C C . VAL A 1 108 ? -5.053 -3.097 13.993 1.00 95.00 108 VAL A C 1
ATOM 839 O O . VAL A 1 108 ? -5.710 -2.284 14.644 1.00 95.00 108 VAL A O 1
ATOM 842 N N . ARG A 1 109 ? -5.466 -3.511 12.787 1.00 95.06 109 ARG A N 1
ATOM 843 C CA . ARG A 1 109 ? -6.741 -3.072 12.189 1.00 95.06 109 ARG A CA 1
ATOM 844 C C . ARG A 1 109 ? -7.933 -3.466 13.052 1.00 95.06 109 ARG A C 1
ATOM 846 O O . ARG A 1 109 ? -8.846 -2.658 13.203 1.00 95.06 109 ARG A O 1
ATOM 853 N N . ASN A 1 110 ? -7.915 -4.661 13.640 1.00 95.62 110 ASN A N 1
ATOM 854 C CA . ASN A 1 110 ? -8.957 -5.131 14.545 1.00 95.62 110 ASN A CA 1
ATOM 855 C C . ASN A 1 110 ? -8.986 -4.324 15.853 1.00 95.62 110 ASN A C 1
ATOM 857 O O . ASN A 1 110 ? -10.061 -3.919 16.285 1.00 95.62 110 ASN A O 1
ATOM 861 N N . LEU A 1 111 ? -7.819 -4.005 16.429 1.00 94.12 111 LEU A N 1
ATOM 862 C CA . LEU A 1 111 ? -7.702 -3.143 17.616 1.00 94.12 111 LEU A CA 1
ATOM 863 C C . LEU A 1 111 ? -8.375 -1.772 17.405 1.00 94.12 111 LEU A C 1
ATOM 865 O O . LEU A 1 111 ? -9.115 -1.283 18.264 1.00 94.12 111 LEU A O 1
ATOM 869 N N . VAL A 1 112 ? -8.145 -1.162 16.240 1.00 94.44 112 VAL A N 1
ATOM 870 C CA . VAL A 1 112 ? -8.795 0.100 15.856 1.00 94.44 112 VAL A CA 1
ATOM 871 C C . VAL A 1 112 ? -10.287 -0.119 15.591 1.00 94.44 112 VAL A C 1
ATOM 873 O O . VAL A 1 112 ? -11.117 0.667 16.043 1.00 94.44 112 VAL A O 1
ATOM 876 N N . ALA A 1 113 ? -10.659 -1.200 14.901 1.00 94.88 113 ALA A N 1
ATOM 877 C CA . ALA A 1 113 ? -12.045 -1.476 14.533 1.00 94.88 113 ALA A CA 1
ATOM 878 C C . ALA A 1 113 ? -12.971 -1.651 15.742 1.00 94.88 113 ALA A C 1
ATOM 880 O O . ALA A 1 113 ? -14.103 -1.166 15.714 1.00 94.88 113 ALA A O 1
ATOM 881 N N . THR A 1 114 ? -12.484 -2.274 16.816 1.00 95.00 114 THR A N 1
ATOM 882 C CA . THR A 1 114 ? -13.217 -2.439 18.079 1.00 95.00 114 THR A CA 1
ATOM 883 C C . THR A 1 114 ? -13.276 -1.156 18.917 1.00 95.00 114 THR A C 1
ATOM 885 O O . THR A 1 114 ? -14.016 -1.110 19.897 1.00 95.00 114 THR A O 1
ATOM 888 N N . GLY A 1 115 ? -12.541 -0.103 18.537 1.00 93.31 115 GLY A N 1
ATOM 889 C CA . GLY A 1 115 ? -12.455 1.154 19.287 1.00 93.31 115 GLY A CA 1
ATOM 890 C C . GLY A 1 115 ? -11.605 1.049 20.556 1.00 93.31 115 GLY A C 1
ATOM 891 O O . GLY A 1 115 ? -11.826 1.794 21.506 1.00 93.31 115 GLY A O 1
ATOM 892 N N . THR A 1 116 ? -10.668 0.098 20.596 1.00 94.25 116 THR A N 1
ATOM 893 C CA . THR A 1 116 ? -9.808 -0.151 21.771 1.00 94.25 116 THR A CA 1
ATOM 894 C C . THR A 1 116 ? -8.464 0.582 21.723 1.00 94.25 116 THR A C 1
ATOM 896 O O . THR A 1 116 ? -7.740 0.604 22.715 1.00 94.25 116 THR A O 1
ATOM 899 N N . GLU A 1 117 ? -8.137 1.235 20.604 1.00 95.75 117 GLU A N 1
ATOM 900 C CA . GLU A 1 117 ? -6.950 2.084 20.480 1.00 95.75 117 GLU A CA 1
ATOM 901 C C . GLU A 1 117 ? -7.174 3.445 21.163 1.00 95.75 117 GLU A C 1
ATOM 903 O O . GLU A 1 117 ? -7.884 4.319 20.657 1.00 95.75 117 GLU A O 1
ATOM 908 N N . SER A 1 118 ? -6.553 3.630 22.328 1.00 93.44 118 SER A N 1
ATOM 909 C CA . SER A 1 118 ? -6.741 4.809 23.177 1.00 93.44 118 SER A CA 1
ATOM 910 C C . SER A 1 118 ? -5.940 6.036 22.734 1.00 93.44 118 SER A C 1
ATOM 912 O O . SER A 1 118 ? -6.267 7.158 23.133 1.00 93.44 118 SER A O 1
ATOM 914 N N . ARG A 1 119 ? -4.904 5.862 21.903 1.00 94.06 119 ARG A N 1
ATOM 915 C CA . ARG A 1 119 ? -4.043 6.961 21.444 1.00 94.06 119 ARG A CA 1
ATOM 916 C C . ARG A 1 119 ? -4.746 7.802 20.373 1.00 94.06 119 ARG A C 1
ATOM 918 O O . ARG A 1 119 ? -5.324 7.293 19.416 1.00 94.06 119 ARG A O 1
ATOM 925 N N . GLY A 1 120 ? -4.642 9.121 20.491 1.00 90.81 120 GLY A N 1
ATOM 926 C CA . GLY A 1 120 ? -5.178 10.081 19.524 1.00 90.81 120 GLY A CA 1
ATOM 927 C C . GLY A 1 120 ? -5.084 11.511 20.052 1.00 90.81 120 GLY A C 1
ATOM 928 O O . GLY A 1 120 ? -4.909 11.713 21.251 1.00 90.81 120 GLY A O 1
ATOM 929 N N . SER A 1 121 ? -5.190 12.504 19.168 1.00 88.50 121 SER A N 1
ATOM 930 C CA . SER A 1 121 ? -5.259 13.920 19.553 1.00 88.50 121 SER A CA 1
ATOM 931 C C . SER A 1 121 ? -6.316 14.648 18.708 1.00 88.50 121 SER A C 1
ATOM 933 O O . SER A 1 121 ? -6.019 15.029 17.573 1.00 88.50 121 SER A O 1
ATOM 935 N N . PRO A 1 122 ? -7.553 14.816 19.219 1.00 87.06 122 PRO A N 1
ATOM 936 C CA . PRO A 1 122 ? -8.070 14.265 20.482 1.00 87.06 122 PRO A CA 1
ATOM 937 C C . PRO A 1 122 ? -8.196 12.727 20.433 1.00 87.06 122 PRO A C 1
ATOM 939 O O . PRO A 1 122 ? -8.309 12.148 19.355 1.00 87.06 122 PRO A O 1
ATOM 942 N N . GLY A 1 123 ? -8.126 12.054 21.585 1.00 81.31 123 GLY A N 1
ATOM 943 C CA . GLY A 1 123 ? -8.279 10.591 21.695 1.00 81.31 123 GLY A CA 1
ATOM 944 C C . GLY A 1 123 ? -9.643 10.186 22.269 1.00 81.31 123 GLY A C 1
ATOM 945 O O . GLY A 1 123 ? -10.319 11.049 22.840 1.00 81.31 123 GLY A O 1
ATOM 946 N N . PRO A 1 124 ? -10.059 8.904 22.184 1.00 91.56 124 PRO A N 1
ATOM 947 C CA . PRO A 1 124 ? -9.438 7.740 21.519 1.00 91.56 124 PRO A CA 1
ATOM 948 C C . PRO A 1 124 ? -9.842 7.584 20.034 1.00 91.56 124 PRO A C 1
ATOM 950 O O . PRO A 1 124 ? -10.681 8.335 19.537 1.00 91.56 124 PRO A O 1
ATOM 953 N N . GLN A 1 125 ? -9.281 6.598 19.317 1.00 93.62 125 GLN A N 1
ATOM 954 C CA . GLN A 1 125 ? -9.760 6.254 17.967 1.00 93.62 125 GLN A CA 1
ATOM 955 C C . GLN A 1 125 ? -11.148 5.599 18.038 1.00 93.62 125 GLN A C 1
ATOM 957 O O . GLN A 1 125 ? -11.386 4.689 18.831 1.00 93.62 125 GLN A O 1
ATOM 962 N N . TYR A 1 126 ? -12.073 6.043 17.187 1.00 91.75 126 TYR A N 1
ATOM 963 C CA . TYR A 1 126 ? -13.437 5.512 17.156 1.00 91.75 126 TYR A CA 1
ATOM 964 C C . TYR A 1 126 ? -13.518 4.133 16.491 1.00 91.75 126 TYR A C 1
ATOM 966 O O . TYR A 1 126 ? -12.770 3.827 15.563 1.00 91.75 126 TYR A O 1
ATOM 974 N N . LYS A 1 127 ? -14.504 3.332 16.921 1.00 94.00 127 LYS A N 1
ATOM 975 C CA . LYS A 1 127 ? -14.824 2.035 16.307 1.00 94.00 127 LYS A CA 1
ATOM 976 C C . LYS A 1 127 ? -15.152 2.178 14.817 1.00 94.00 127 LYS A C 1
ATOM 978 O O . LYS A 1 127 ? -15.840 3.117 14.409 1.00 94.00 127 LYS A O 1
ATOM 983 N N . ALA A 1 128 ? -14.734 1.203 14.018 1.00 93.25 128 ALA A N 1
ATOM 984 C CA . ALA A 1 128 ? -15.014 1.164 12.587 1.00 93.25 128 ALA A CA 1
ATOM 985 C C . ALA A 1 128 ? -16.189 0.224 12.285 1.00 93.25 128 ALA A C 1
ATOM 987 O O . ALA A 1 128 ? -16.237 -0.898 12.778 1.00 93.25 128 ALA A O 1
ATOM 988 N N . ALA A 1 129 ? -17.128 0.663 11.442 1.00 90.00 129 ALA A N 1
ATOM 989 C CA . ALA A 1 129 ? -18.318 -0.127 11.111 1.00 90.00 129 ALA A CA 1
ATOM 990 C C . ALA A 1 129 ? -18.065 -1.251 10.083 1.00 90.00 129 ALA A C 1
ATOM 992 O O . ALA A 1 129 ? -18.853 -2.188 10.013 1.00 90.00 129 ALA A O 1
ATOM 993 N N . ASN A 1 130 ? -17.000 -1.159 9.274 1.00 91.38 130 ASN A N 1
ATOM 994 C CA . ASN A 1 130 ? -16.713 -2.113 8.192 1.00 91.38 130 ASN A CA 1
ATOM 995 C C . ASN A 1 130 ? -15.201 -2.257 7.924 1.00 91.38 130 ASN A C 1
ATOM 997 O O . ASN A 1 130 ? -14.727 -2.088 6.805 1.00 91.38 130 ASN A O 1
ATOM 1001 N N . MET A 1 131 ? -14.401 -2.512 8.963 1.00 92.00 131 MET A N 1
ATOM 1002 C CA . MET A 1 131 ? -12.962 -2.742 8.786 1.00 92.00 131 MET A CA 1
ATOM 1003 C C . MET A 1 131 ? -12.705 -4.207 8.415 1.00 92.00 131 MET A C 1
ATOM 1005 O O . MET A 1 131 ? -12.747 -5.085 9.271 1.00 92.00 131 MET A O 1
ATOM 1009 N N . ARG A 1 132 ? -12.444 -4.481 7.134 1.00 93.31 132 ARG A N 1
ATOM 1010 C CA . ARG A 1 132 ? -12.183 -5.845 6.639 1.00 93.31 132 ARG A CA 1
ATOM 1011 C C . ARG A 1 132 ? -10.746 -6.298 6.892 1.00 93.31 132 ARG A C 1
ATOM 1013 O O . ARG A 1 132 ? -9.829 -5.467 6.918 1.00 93.31 132 ARG A O 1
ATOM 1020 N N . ALA A 1 133 ? -10.566 -7.610 7.026 1.00 92.31 133 ALA A N 1
ATOM 1021 C CA . ALA A 1 133 ? -9.252 -8.237 7.037 1.00 92.31 133 ALA A CA 1
ATOM 1022 C C . ALA A 1 133 ? -8.553 -8.053 5.680 1.00 92.31 133 ALA A C 1
ATOM 1024 O O . ALA A 1 133 ? -9.198 -8.025 4.630 1.00 92.31 133 ALA A O 1
ATOM 1025 N N . LEU A 1 134 ? -7.238 -7.883 5.728 1.00 94.19 134 LEU A N 1
ATOM 1026 C CA . LEU A 1 134 ? -6.359 -7.872 4.572 1.00 94.19 134 LEU A CA 1
ATOM 1027 C C . LEU A 1 134 ? -5.956 -9.297 4.212 1.00 94.19 134 LEU A C 1
ATOM 1029 O O . LEU A 1 134 ? -5.804 -10.152 5.084 1.00 94.19 134 LEU A O 1
ATOM 1033 N N . GLU A 1 135 ? -5.709 -9.487 2.924 1.00 94.38 135 GLU A N 1
ATOM 1034 C CA . GLU A 1 135 ? -5.113 -10.682 2.344 1.00 94.38 135 GLU A CA 1
ATOM 1035 C C . GLU A 1 135 ? -3.859 -10.263 1.573 1.00 94.38 135 GLU A C 1
ATOM 1037 O O . GLU A 1 135 ? -3.781 -9.138 1.058 1.00 94.38 135 GLU A O 1
ATOM 1042 N N . TRP A 1 136 ? -2.874 -11.158 1.494 1.00 93.31 136 TRP A N 1
ATOM 1043 C CA . TRP A 1 136 ? -1.689 -10.922 0.676 1.00 93.31 136 TRP A CA 1
ATOM 1044 C C . TRP A 1 136 ? -2.067 -10.821 -0.806 1.00 93.31 136 TRP A C 1
ATOM 1046 O O . TRP A 1 136 ? -3.017 -11.451 -1.272 1.00 93.31 136 TRP A O 1
ATOM 1056 N N . ASN A 1 137 ? -1.327 -10.015 -1.564 1.00 92.81 137 ASN A N 1
ATOM 1057 C CA . ASN A 1 137 ? -1.540 -9.884 -2.997 1.00 92.81 137 ASN A CA 1
ATOM 1058 C C . ASN A 1 137 ? -0.201 -9.789 -3.729 1.00 92.81 137 ASN A C 1
ATOM 1060 O O . ASN A 1 137 ? 0.504 -8.788 -3.608 1.00 92.81 137 ASN A O 1
ATOM 1064 N N . ASP A 1 138 ? 0.095 -10.807 -4.533 1.00 90.31 138 ASP A N 1
ATOM 1065 C CA . ASP A 1 138 ? 1.389 -10.945 -5.209 1.00 90.31 138 ASP A CA 1
ATOM 1066 C C . ASP A 1 138 ? 1.659 -9.829 -6.232 1.00 90.31 138 ASP A C 1
ATOM 1068 O O . ASP A 1 138 ? 2.802 -9.418 -6.423 1.00 90.31 138 ASP A O 1
ATOM 1072 N N . GLU A 1 139 ? 0.618 -9.278 -6.868 1.00 88.75 139 GLU A N 1
ATOM 1073 C CA . GLU A 1 139 ? 0.769 -8.145 -7.794 1.00 88.75 139 GLU A CA 1
ATOM 1074 C C . GLU A 1 139 ? 1.239 -6.884 -7.048 1.00 88.75 139 GLU A C 1
ATOM 1076 O O . GLU A 1 139 ? 2.125 -6.165 -7.518 1.00 88.75 139 GLU A O 1
ATOM 1081 N N . LEU A 1 140 ? 0.689 -6.633 -5.854 1.00 89.69 140 LEU A N 1
ATOM 1082 C CA . LEU A 1 140 ? 1.110 -5.520 -5.002 1.00 89.69 140 LEU A CA 1
ATOM 1083 C C . LEU A 1 140 ? 2.500 -5.743 -4.400 1.00 89.69 140 LEU A C 1
ATOM 1085 O O . LEU A 1 140 ? 3.270 -4.786 -4.313 1.00 89.69 140 LEU A O 1
ATOM 1089 N N . GLU A 1 141 ? 2.845 -6.980 -4.036 1.00 89.25 141 GLU A N 1
ATOM 1090 C CA . GLU A 1 141 ? 4.207 -7.340 -3.629 1.00 89.25 141 GLU A CA 1
ATOM 1091 C C . GLU A 1 141 ? 5.203 -7.024 -4.749 1.00 89.25 141 GLU A C 1
ATOM 1093 O O . GLU A 1 141 ? 6.214 -6.356 -4.529 1.00 89.25 141 GLU A O 1
ATOM 1098 N N . GLU A 1 142 ? 4.918 -7.465 -5.972 1.00 87.31 142 GLU A N 1
ATOM 1099 C CA . GLU A 1 142 ? 5.801 -7.258 -7.114 1.00 87.31 142 GLU A CA 1
ATOM 1100 C C . GLU A 1 142 ? 5.970 -5.777 -7.457 1.00 87.31 142 GLU A C 1
ATOM 1102 O O . GLU A 1 142 ? 7.082 -5.325 -7.762 1.00 87.31 142 GLU A O 1
ATOM 1107 N N . LEU A 1 143 ? 4.883 -5.014 -7.364 1.00 86.88 143 LEU A N 1
ATOM 1108 C CA . LEU A 1 143 ? 4.890 -3.568 -7.519 1.00 86.88 143 LEU A CA 1
ATOM 1109 C C . LEU A 1 143 ? 5.783 -2.895 -6.469 1.00 86.88 143 LEU A C 1
ATOM 1111 O O . LEU A 1 143 ? 6.650 -2.087 -6.822 1.00 86.88 143 LEU A O 1
ATOM 1115 N N . ALA A 1 144 ? 5.591 -3.238 -5.194 1.00 85.31 144 ALA A N 1
ATOM 1116 C CA . ALA A 1 144 ? 6.363 -2.700 -4.078 1.00 85.31 144 ALA A CA 1
ATOM 1117 C C . ALA A 1 144 ? 7.846 -3.074 -4.195 1.00 85.31 144 ALA A C 1
ATOM 1119 O O . ALA A 1 144 ? 8.726 -2.222 -4.059 1.00 85.31 144 ALA A O 1
ATOM 1120 N N . ARG A 1 145 ? 8.137 -4.324 -4.552 1.00 85.19 145 ARG A N 1
ATOM 1121 C CA . ARG A 1 145 ? 9.503 -4.806 -4.746 1.00 85.19 145 ARG A CA 1
ATOM 1122 C C . ARG A 1 145 ? 10.191 -4.090 -5.903 1.00 85.19 145 ARG A C 1
ATOM 1124 O O . ARG A 1 145 ? 11.319 -3.635 -5.750 1.00 85.19 145 ARG A O 1
ATOM 1131 N N . SER A 1 146 ? 9.514 -3.920 -7.036 1.00 85.75 146 SER A N 1
ATOM 1132 C CA . SER A 1 146 ? 10.075 -3.208 -8.196 1.00 85.75 146 SER A CA 1
ATOM 1133 C C . SER A 1 146 ? 10.306 -1.723 -7.908 1.00 85.75 146 SER A C 1
ATOM 1135 O O . SER A 1 146 ? 11.285 -1.150 -8.379 1.00 85.75 146 SER A O 1
ATOM 1137 N N . CYS A 1 147 ? 9.454 -1.105 -7.085 1.00 83.50 147 CYS A N 1
ATOM 1138 C CA . CYS A 1 147 ? 9.666 0.248 -6.571 1.00 83.50 147 CYS A CA 1
ATOM 1139 C C . CYS A 1 147 ? 10.976 0.347 -5.773 1.00 83.50 147 CYS A C 1
ATOM 1141 O O . CYS A 1 147 ? 11.810 1.210 -6.054 1.00 83.50 147 CYS A O 1
ATOM 1143 N N . VAL A 1 148 ? 11.169 -0.549 -4.800 1.00 82.25 148 VAL A N 1
ATOM 1144 C CA . VAL A 1 148 ? 12.357 -0.553 -3.932 1.00 82.25 148 VAL A CA 1
ATOM 1145 C C . VAL A 1 148 ? 13.623 -0.859 -4.733 1.00 82.25 148 VAL A C 1
ATOM 1147 O O . VAL A 1 148 ? 14.581 -0.090 -4.671 1.00 82.25 148 VAL A O 1
ATOM 1150 N N . LEU A 1 149 ? 13.613 -1.930 -5.532 1.00 82.75 149 LEU A N 1
ATOM 1151 C CA . LEU A 1 149 ? 14.768 -2.355 -6.329 1.00 82.75 149 LEU A CA 1
ATOM 1152 C C . LEU A 1 149 ? 15.134 -1.352 -7.421 1.00 82.75 149 LEU A C 1
ATOM 1154 O O . LEU A 1 149 ? 16.307 -1.207 -7.744 1.00 82.75 149 LEU A O 1
ATOM 1158 N N . GLY A 1 150 ? 14.153 -0.672 -8.011 1.00 81.06 150 GLY A N 1
ATOM 1159 C CA . GLY A 1 150 ? 14.394 0.288 -9.079 1.00 81.06 150 GLY A CA 1
ATOM 1160 C C . GLY A 1 150 ? 15.038 1.586 -8.596 1.00 81.06 150 GLY A C 1
ATOM 1161 O O . GLY A 1 150 ? 15.876 2.160 -9.295 1.00 81.06 150 GLY A O 1
ATOM 1162 N N . GLY A 1 151 ? 14.647 2.053 -7.407 1.00 74.81 151 GLY A N 1
ATOM 1163 C CA . GLY A 1 151 ? 15.061 3.352 -6.883 1.00 74.81 151 GLY A CA 1
ATOM 1164 C C . GLY A 1 151 ? 16.163 3.316 -5.827 1.00 74.81 151 GLY A C 1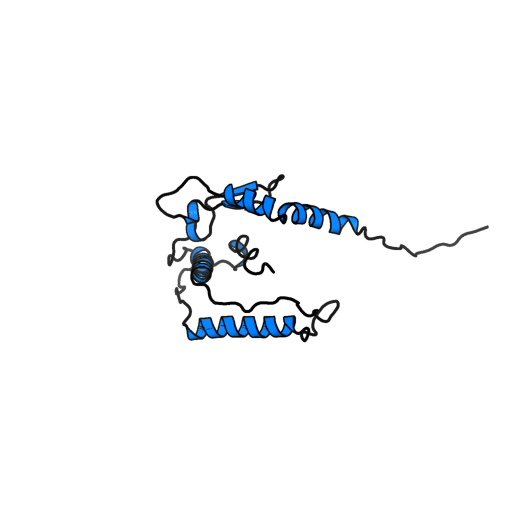
ATOM 1165 O O . GLY A 1 151 ? 16.915 4.284 -5.747 1.00 74.81 151 GLY A O 1
ATOM 1166 N N . CYS A 1 152 ? 16.234 2.270 -4.987 1.00 70.81 152 CYS A N 1
ATOM 1167 C CA . CYS A 1 152 ? 16.947 2.287 -3.693 1.00 70.81 152 CYS A CA 1
ATOM 1168 C C . CYS A 1 152 ? 16.907 3.649 -2.990 1.00 70.81 152 CYS A C 1
ATOM 1170 O O . CYS A 1 152 ? 17.885 4.138 -2.431 1.00 70.81 152 CYS A O 1
ATOM 1172 N N . SER A 1 153 ? 15.738 4.275 -3.061 1.00 63.47 153 SER A N 1
ATOM 1173 C CA . SER A 1 153 ? 15.421 5.555 -2.458 1.00 63.47 153 SER A CA 1
ATOM 1174 C C . SER A 1 153 ? 14.271 5.335 -1.491 1.00 63.47 153 SER A C 1
ATOM 1176 O O . SER A 1 153 ? 13.423 4.477 -1.738 1.00 63.47 153 SER A O 1
ATOM 1178 N N . ASN A 1 154 ? 14.222 6.123 -0.421 1.00 55.00 154 ASN A N 1
ATOM 1179 C CA . ASN A 1 154 ? 13.169 6.088 0.594 1.00 55.00 154 ASN A CA 1
ATOM 1180 C C . ASN A 1 154 ? 11.779 5.995 -0.077 1.00 55.00 154 ASN A C 1
ATOM 1182 O O . ASN A 1 154 ? 11.514 6.733 -1.028 1.00 55.00 154 ASN A O 1
ATOM 1186 N N . ALA A 1 155 ? 10.907 5.107 0.421 1.00 49.41 155 ALA A N 1
ATOM 1187 C CA . ALA A 1 155 ? 9.664 4.630 -0.218 1.00 49.41 155 ALA A CA 1
ATOM 1188 C C . ALA A 1 155 ? 8.698 5.713 -0.763 1.00 49.41 155 ALA A C 1
ATOM 1190 O O . ALA A 1 155 ? 7.846 5.440 -1.608 1.00 49.41 155 ALA A O 1
ATOM 1191 N N . TYR A 1 156 ? 8.855 6.965 -0.335 1.00 51.56 156 TYR A N 1
ATOM 1192 C CA . TYR A 1 156 ? 8.026 8.106 -0.719 1.00 51.56 156 TYR A CA 1
ATOM 1193 C C . TYR A 1 156 ? 8.134 8.534 -2.194 1.00 51.56 156 TYR A C 1
ATOM 1195 O O . TYR A 1 156 ? 7.215 9.174 -2.704 1.00 51.56 156 TYR A O 1
ATOM 1203 N N . THR A 1 157 ? 9.214 8.211 -2.912 1.00 48.94 157 THR A N 1
ATOM 1204 C CA . THR A 1 157 ? 9.429 8.744 -4.276 1.00 48.94 157 THR A CA 1
ATOM 1205 C C . THR A 1 157 ? 8.604 8.044 -5.362 1.00 48.94 157 THR A C 1
ATOM 1207 O O . THR A 1 157 ? 8.352 8.650 -6.406 1.00 48.94 157 THR A O 1
ATOM 1210 N N . ALA A 1 158 ? 8.123 6.819 -5.126 1.00 44.25 158 ALA A N 1
ATOM 1211 C CA . ALA A 1 158 ? 7.392 6.032 -6.128 1.00 44.25 158 ALA A CA 1
ATOM 1212 C C . ALA A 1 158 ? 5.998 5.532 -5.683 1.00 44.25 158 ALA A C 1
ATOM 1214 O O . ALA A 1 158 ? 5.175 5.206 -6.540 1.00 44.25 158 ALA A O 1
ATOM 1215 N N . MET A 1 159 ? 5.655 5.581 -4.387 1.00 43.94 159 MET A N 1
ATOM 1216 C CA . MET A 1 159 ? 4.330 5.176 -3.871 1.00 43.94 159 MET A CA 1
ATOM 1217 C C . MET A 1 159 ? 3.210 6.221 -4.004 1.00 43.94 159 MET A C 1
ATOM 1219 O O . MET A 1 159 ? 2.072 5.935 -3.641 1.00 43.94 159 MET A O 1
ATOM 1223 N N . THR A 1 160 ? 3.457 7.384 -4.619 1.00 43.81 160 THR A N 1
ATOM 1224 C CA . THR A 1 160 ? 2.424 8.424 -4.849 1.00 43.81 160 THR A CA 1
ATOM 1225 C C . THR A 1 160 ? 1.237 7.979 -5.726 1.00 43.81 160 THR A C 1
ATOM 1227 O O . THR A 1 160 ? 0.331 8.770 -5.975 1.00 43.81 160 THR A O 1
ATOM 1230 N N . SER A 1 161 ? 1.208 6.722 -6.189 1.00 39.78 161 SER A N 1
ATOM 1231 C CA . SER A 1 161 ? 0.112 6.152 -6.984 1.00 39.78 161 SER A CA 1
ATOM 1232 C C . SER A 1 161 ? -0.581 4.914 -6.392 1.00 39.78 161 SER A C 1
ATOM 1234 O O . SER A 1 161 ? -1.592 4.505 -6.957 1.00 39.78 161 SER A O 1
ATOM 1236 N N . ALA A 1 162 ? -0.108 4.332 -5.278 1.00 36.44 162 ALA A N 1
ATOM 1237 C CA . ALA A 1 162 ? -0.595 3.022 -4.813 1.00 36.44 162 ALA A CA 1
ATOM 1238 C C . ALA A 1 162 ? -1.500 3.050 -3.563 1.00 36.44 162 ALA A C 1
ATOM 1240 O O . ALA A 1 162 ? -2.253 2.105 -3.343 1.00 36.44 162 ALA A O 1
ATOM 1241 N N . GLU A 1 163 ? -1.505 4.118 -2.763 1.00 36.06 163 GLU A N 1
ATOM 1242 C CA . GLU A 1 163 ? -2.203 4.089 -1.463 1.00 36.06 163 GLU A CA 1
ATOM 1243 C C . GLU A 1 163 ? -3.697 4.441 -1.495 1.00 36.06 163 GLU A C 1
ATOM 1245 O O . GLU A 1 163 ? -4.342 4.458 -0.451 1.00 36.06 163 GLU A O 1
ATOM 1250 N N . THR A 1 164 ? -4.314 4.691 -2.654 1.00 32.56 164 THR A N 1
ATOM 1251 C CA . THR A 1 164 ? -5.699 5.204 -2.644 1.00 32.56 164 THR A CA 1
ATOM 1252 C C . THR A 1 164 ? -6.808 4.163 -2.826 1.00 32.56 164 THR A C 1
ATOM 1254 O O . THR A 1 164 ? -7.964 4.531 -2.651 1.00 32.56 164 THR A O 1
ATOM 1257 N N . LEU A 1 165 ? -6.554 2.884 -3.150 1.00 32.66 165 LEU A N 1
ATOM 1258 C CA . LEU A 1 165 ? -7.660 1.984 -3.553 1.00 32.66 165 LEU A CA 1
ATOM 1259 C C . LEU A 1 165 ? -7.519 0.480 -3.216 1.00 32.66 165 LEU A C 1
ATOM 1261 O O . LEU A 1 165 ? -7.882 -0.363 -4.029 1.00 32.66 165 LEU A O 1
ATOM 1265 N N . LYS A 1 166 ? -7.116 0.111 -1.992 1.00 39.72 166 LYS A N 1
ATOM 1266 C CA . LYS A 1 166 ? -7.551 -1.174 -1.376 1.00 39.72 166 LYS A CA 1
ATOM 1267 C C . LYS A 1 166 ? -8.025 -1.031 0.077 1.00 39.72 166 LYS A C 1
ATOM 1269 O O . LYS A 1 166 ? -7.921 -1.936 0.891 1.00 39.72 166 LYS A O 1
ATOM 1274 N N . SER A 1 167 ? -8.633 0.113 0.371 1.00 31.47 167 SER A N 1
ATOM 1275 C CA . SER A 1 167 ? -9.526 0.282 1.518 1.00 31.47 167 SER A CA 1
ATOM 1276 C C . SER A 1 167 ? -10.694 1.179 1.104 1.00 31.47 167 SER A C 1
ATOM 1278 O O . SER A 1 167 ? -10.897 2.257 1.656 1.00 31.47 167 SER A O 1
ATOM 1280 N N . ILE A 1 168 ? -11.443 0.767 0.077 1.00 25.94 168 ILE A N 1
ATOM 1281 C CA . ILE A 1 168 ? -12.814 1.259 -0.078 1.00 25.94 168 ILE A CA 1
ATOM 1282 C C . ILE A 1 168 ? -13.687 0.361 0.789 1.00 25.94 168 ILE A C 1
ATOM 1284 O O . ILE A 1 168 ? -13.764 -0.829 0.501 1.00 25.94 168 ILE A O 1
ATOM 1288 N N . LEU A 1 169 ? -14.321 0.989 1.782 1.00 36.09 169 LEU A N 1
ATOM 1289 C CA . LEU A 1 169 ? -15.592 0.626 2.420 1.00 36.09 169 LEU A CA 1
ATOM 1290 C C . LEU A 1 169 ? -15.859 -0.869 2.608 1.00 36.09 169 LEU A C 1
ATOM 1292 O O . LEU A 1 169 ? -16.315 -1.560 1.669 1.00 36.09 169 LEU A O 1
#

Organism: Acanthoscelides obtectus (NCBI:txid200917)

InterPro domains:
  IPR002413 Venom allergen 5-like [PR00838] (67-78)
  IPR002413 Venom allergen 5-like [PR00838] (92-108)
  IPR002413 Venom allergen 5-like [PR00838] (108-128)
  IPR002413 Venom allergen 5-like [PR00838] (134-152)
  IPR035940 CAP superfamily [G3DSA:3.40.33.10] (51-164)
  IPR035940 CAP superfamily [SSF55797] (70-147)

pLDDT: mean 71.86, std 21.4, range [25.94, 97.44]

Foldseek 3Di:
DDDDDDDDPPPCPDPVVVVVVVVLVVVCVPPVNVVVVLVVQFAPDDPPDRQQRGWFWAPVDVVIDIDGRQQLCSQFPFPAAAPVQPPDDLDADDPVRQVVVQVVVQVVLVCLQCQVAFDDVVDDRDHDPDRDRDDDDVVVSRSQSRQCRHPVDDSVPNCPGPPPPPDDD

=== Feature glossary ===
The record interleaves many kinds of information about one protein. Here is each kind framed as the question it answers.

Q: What are the backbone torsion angles?
A: φ (phi) and ψ (psi) are the two rotatable backbone dihedrals per residue: φ is the C(i-1)–N–Cα–C torsion, ψ is the N–Cα–C–N(i+1) torsion, both in degrees on (−180°, 180°]. α-helical residues cluster near (−60°, −45°); β-strand residues near (−120°, +130°). A Ramachandran plot is simply a scatter of (φ, ψ) for every residue.

Q: What is the amino-acid chain?
A: This is the polypeptide sequence — one letter per residue, N-terminus first. Length ranges from a few dozen residues for small domains to over a thousand for large multi-domain proteins.

Q: How mobile is each atom in the crystal?
A: For experimental (PDB) structures, the B-factor (temperature factor) quantifies the positional spread of each atom in the crystal — a combination of thermal vibration and static disorder — in units of Å². High B-factors mark flexible loops or poorly resolved regions; low B-factors mark the rigid, well-ordered core.

Q: Are the domains correctly placed relative to each other?
A: Predicted Aligned Error (PAE) is an AlphaFold confidence matrix: entry (i, j) is the expected error in the position of residue j, in ångströms, when the prediction is superimposed on the true structure at residue i. Low PAE within a block of residues means that block is internally rigid and well-predicted; high PAE between two blocks means their relative placement is uncertain even if each block individually is confident.

Q: How confident is the AlphaFold model at each residue?
A: pLDDT is the predicted lDDT-Cα score: AlphaFold's confidence that the local environment of each residue (all inter-atomic distances within 15 Å) is correctly placed. It is a per-residue number between 0 and 100, with higher meaning more reliable.

Q: What family and function is it annotated with?
A: Functional annotations link the protein to curated databases. InterPro entries identify conserved domains and families by matching the sequence against member-database signatures (Pfam, PROSITE, CDD, …). Gene Ontology (GO) terms describe molecular function, biological process, and cellular component in a controlled vocabulary. CATH places the structure in a hierarchical fold classification (Class/Architecture/Topology/Homologous-superfamily). The organism is the source species.

Q: How big and how compact is the whole molecule?
A: Three whole-structure scalars: the radius of gyration (RMS distance of Cα from centroid, in Å), the count of Cα–Cα contacts (pairs closer than 8 Å and separated by more than four residues in sequence — i.e. tertiary, not local, contacts), and the bounding-box dimensions. Together they distinguish compact globular folds from extended fibres or disordered chains.

Q: What known structures does this most resemble?
A: The Foldseek neighbor list gives the closest experimentally determined structures in the PDB, ranked by structural alignment. TM-score near 1 means near-identical fold; near 0.3 means only rough topology match. This is how one finds what a novel AlphaFold prediction most resembles in the solved-structure universe.

Q: Which residues are buried vs exposed?
A: SASA measures how much of the protein is reachable by solvent. It is computed by rolling a water-sized probe over the atomic surface and summing the exposed area (Å²). Per-residue SASA distinguishes core (buried, low SASA) from surface (exposed, high SASA) residues; total SASA is a whole-molecule size measure.

Q: Which residues are in helices, strands, or loops?
A: Eight-state secondary structure (DSSP): H is the canonical α-helix, G the tighter 3₁₀-helix, I the wider π-helix; E/B are β-structure, T and S are turns and bends, and '-' is everything else. DSSP derives these from the pattern of main-chain N–H···O=C hydrogen bonds, not from the sequence.

Q: Where is each backbone atom in 3D?
A: Structure coordinates are given as an mmCIF _atom_site loop: one row per atom with element, residue name, chain id, sequence number, and x/y/z position in Å. Only the four main-chain atoms per residue are included here; side chains are omitted to keep the record compact.

Q: What if only a Cα trace is available?
A: Three-state secondary structure (P-SEA) collapses the eight DSSP classes into helix (a), strand (b), and coil (c). P-SEA assigns these from Cα geometry alone — distances and angles — without requiring backbone oxygens, so it works on any Cα trace.

Q: What do the rendered images show?
A: The six renders are orthographic views along the three Cartesian axes in both directions. Representation (cartoon, sticks, or surface) and color scheme (sequence-rainbow or by-chain) vary across proteins so the training set covers all the common visualization conventions.

Q: What does the local fold look like, residue by residue?
A: Foldseek's 3Di representation compresses backbone geometry into a per-residue letter drawn from a learned twenty-state alphabet. It captures the tertiary interaction pattern around each residue — which residues are packed against it in space, regardless of where they are in sequence.

Q: What do the diagnostic plots show?
A: The contact map is a binary N×N matrix image: pixel (i, j) is dark where Cα_i and Cα_j are within 8 Å and |i−j|>4. Because the |i−j|>4 filter removes local helical contacts, off-diagonal stripes parallel to the main diagonal indicate parallel β-sheets; stripes perpendicular to it indicate antiparallel β-sheets. The Ramachandran plot scatters every residue's (φ, ψ) pair against the sterically allowed regions. The PAE heatmap renders the predicted-aligned-error matrix.